Protein AF-A0A968ZFQ9-F1 (afdb_monomer)

Solvent-accessible surface area (backbone atoms only — not comparable to full-atom values): 7944 Å² total; per-residue (Å²): 135,85,87,82,88,83,88,84,81,90,81,87,83,86,87,78,90,81,85,88,76,93,70,72,83,69,78,81,62,89,75,65,38,86,71,87,58,95,70,44,29,24,40,36,49,46,66,28,50,58,90,47,80,51,44,80,30,49,41,32,41,84,86,47,74,42,73,27,36,36,33,71,77,43,64,78,56,64,68,36,34,27,15,36,37,28,49,50,86,56,47,55,46,46,29,43,36,30,29,63,84,77,46,35,29,53,24,40,40,38,38,80,44,83,50,53,27,41,36,43,30,43,32,75,85,75,43,48,43,27,33,35,36,30,57,127

Secondary structure (DSSP, 8-state):
----------------------------PPPPP----TT-SEEEEEE--TT-S-EEEEEEETTEEEEEEEEEEEES--S-EEEEEESSSSSEEEEEEEETTS-EEEEEEE-SSTTEEEEEEE-TTS-EEEEEEE--

pLDDT: mean 78.21, std 19.45, range [36.06, 97.06]

Mean predicted aligned error: 12.49 Å

Sequence (136 aa):
MARNSGAAWLIAIAAAVLLSGCGSPEKAGPAYPKVSSEGAACSGNFRAFGEAASQAVSLTCTGIERQYVAYPDSIAHRYSLCSYTFDTAGSTGGGTMTCSNGKSGPLTYDMTDPANIKVAATLDDGRAMNFTLRQE

Radius of gyration: 23.73 Å; Cα contacts (8 Å, |Δi|>4): 290; chains: 1; bounding box: 62×34×76 Å

Structure (mmCIF, N/CA/C/O backbone):
data_AF-A0A968ZFQ9-F1
#
_entry.id   AF-A0A968ZFQ9-F1
#
loop_
_atom_site.group_PDB
_atom_site.id
_atom_site.type_symbol
_atom_site.label_atom_id
_atom_site.label_alt_id
_atom_site.label_comp_id
_atom_site.label_asym_id
_atom_site.label_entity_id
_atom_site.label_seq_id
_atom_site.pdbx_PDB_ins_code
_atom_site.Cartn_x
_atom_site.Cartn_y
_atom_site.Cartn_z
_atom_site.occupancy
_atom_site.B_iso_or_equiv
_atom_site.auth_seq_id
_atom_site.auth_comp_id
_atom_site.auth_asym_id
_atom_site.auth_atom_id
_atom_site.pdbx_PDB_model_num
ATOM 1 N N . MET A 1 1 ? -46.493 -7.193 -62.251 1.00 37.78 1 MET A N 1
ATOM 2 C CA . MET A 1 1 ? -46.005 -8.020 -61.127 1.00 37.78 1 MET A CA 1
ATOM 3 C C . MET A 1 1 ? -45.812 -7.124 -59.910 1.00 37.78 1 MET A C 1
ATOM 5 O O . MET A 1 1 ? -45.306 -6.029 -60.083 1.00 37.78 1 MET A O 1
ATOM 9 N N . ALA A 1 2 ? -46.245 -7.618 -58.745 1.00 39.78 2 ALA A N 1
ATOM 10 C CA . ALA A 1 2 ? -45.995 -7.156 -57.370 1.00 39.78 2 ALA A CA 1
ATOM 11 C C . ALA A 1 2 ? -46.513 -5.771 -56.902 1.00 39.78 2 ALA A C 1
ATOM 13 O O . ALA A 1 2 ? -46.036 -4.712 -57.290 1.00 39.78 2 ALA A O 1
ATOM 14 N N . ARG A 1 3 ? -47.481 -5.855 -55.976 1.00 43.19 3 ARG A N 1
ATOM 15 C CA . ARG A 1 3 ? -47.922 -4.854 -54.990 1.00 43.19 3 ARG A CA 1
ATOM 16 C C . ARG A 1 3 ? -46.787 -4.538 -53.999 1.00 43.19 3 ARG A C 1
ATOM 18 O O . ARG A 1 3 ? -45.972 -5.420 -53.754 1.00 43.19 3 ARG A O 1
ATOM 25 N N . ASN A 1 4 ? -46.829 -3.378 -53.335 1.00 45.06 4 ASN A N 1
ATOM 26 C CA . ASN A 1 4 ? -46.943 -3.345 -51.868 1.00 45.06 4 ASN A CA 1
ATOM 27 C C . ASN A 1 4 ? -47.182 -1.936 -51.306 1.00 45.06 4 ASN A C 1
ATOM 29 O O . ASN A 1 4 ? -46.447 -0.991 -51.571 1.00 45.06 4 ASN A O 1
ATOM 33 N N . SER A 1 5 ? -48.237 -1.852 -50.497 1.00 49.19 5 SER A N 1
ATOM 34 C CA . SER A 1 5 ? -48.538 -0.794 -49.538 1.00 49.19 5 SER A CA 1
ATOM 35 C C . SER A 1 5 ? -47.553 -0.834 -48.365 1.00 49.19 5 SER A C 1
ATOM 37 O O . SER A 1 5 ? -47.136 -1.916 -47.957 1.00 49.19 5 SER A O 1
ATOM 39 N N . GLY A 1 6 ? -47.247 0.320 -47.771 1.00 44.97 6 GLY A N 1
ATOM 40 C CA . GLY A 1 6 ? -46.466 0.405 -46.536 1.00 44.97 6 GLY A CA 1
ATOM 41 C C . GLY A 1 6 ? -46.732 1.709 -45.792 1.00 44.97 6 GLY A C 1
ATOM 42 O O . GLY A 1 6 ? -46.140 2.736 -46.100 1.00 44.97 6 GLY A O 1
ATOM 43 N N . ALA A 1 7 ? -47.656 1.651 -44.837 1.00 48.94 7 ALA A N 1
ATOM 44 C CA . ALA A 1 7 ? -47.851 2.641 -43.783 1.00 48.94 7 ALA A CA 1
ATOM 45 C C . ALA A 1 7 ? -46.813 2.433 -42.664 1.00 48.94 7 ALA A C 1
ATOM 47 O O . ALA A 1 7 ? -46.468 1.285 -42.408 1.00 48.94 7 ALA A O 1
ATOM 48 N N . ALA A 1 8 ? -46.380 3.505 -41.988 1.00 47.34 8 ALA A N 1
ATOM 49 C CA . ALA A 1 8 ? -45.901 3.542 -40.588 1.00 47.34 8 ALA A CA 1
ATOM 50 C C . ALA A 1 8 ? -45.209 4.899 -40.338 1.00 47.34 8 ALA A C 1
ATOM 52 O O . ALA A 1 8 ? -44.166 5.173 -40.913 1.00 47.34 8 ALA A O 1
ATOM 53 N N . TRP A 1 9 ? -45.885 5.866 -39.718 1.00 39.06 9 TRP A N 1
ATOM 54 C CA . TRP A 1 9 ? -45.924 6.126 -38.268 1.00 39.06 9 TRP A CA 1
ATOM 55 C C . TRP A 1 9 ? -44.874 7.153 -37.813 1.00 39.06 9 TRP A C 1
ATOM 57 O O . TRP A 1 9 ? -43.671 6.918 -37.814 1.00 39.06 9 TRP A O 1
ATOM 67 N N . LEU A 1 10 ? -45.407 8.307 -37.406 1.00 45.44 10 LEU A N 1
ATOM 68 C CA . LEU A 1 10 ? -44.757 9.363 -36.642 1.00 45.44 10 LEU A CA 1
ATOM 69 C C . LEU A 1 10 ? -44.400 8.825 -35.253 1.00 45.44 10 LEU A C 1
ATOM 71 O O . LEU A 1 10 ? -45.274 8.316 -34.554 1.00 45.44 10 LEU A O 1
ATOM 75 N N . ILE A 1 11 ? -43.152 9.001 -34.827 1.00 58.91 11 ILE A N 1
ATOM 76 C CA . ILE A 1 11 ? -42.773 8.873 -33.421 1.00 58.91 11 ILE A CA 1
ATOM 77 C C . ILE A 1 11 ? -42.156 10.203 -32.996 1.00 58.91 11 ILE A C 1
ATOM 79 O O . ILE A 1 11 ? -41.012 10.519 -33.313 1.00 58.91 11 ILE A O 1
ATOM 83 N N . ALA A 1 12 ? -42.966 10.991 -32.295 1.00 45.38 12 ALA A N 1
ATOM 84 C CA . ALA A 1 12 ? -42.501 12.039 -31.408 1.00 45.38 12 ALA A CA 1
ATOM 85 C C . ALA A 1 12 ? -42.129 11.383 -30.071 1.00 45.38 12 ALA A C 1
ATOM 87 O O . ALA A 1 12 ? -42.948 10.670 -29.493 1.00 45.38 12 ALA A O 1
ATOM 88 N N . ILE A 1 13 ? -40.920 11.639 -29.570 1.00 51.75 13 ILE A N 1
ATOM 89 C CA . ILE A 1 13 ? -40.570 11.394 -28.168 1.00 51.75 13 ILE A CA 1
ATOM 90 C C . ILE A 1 13 ? -40.160 12.737 -27.578 1.00 51.75 13 ILE A C 1
ATOM 92 O O . ILE A 1 13 ? -39.133 13.310 -27.932 1.00 51.75 13 ILE A O 1
ATOM 96 N N . ALA A 1 14 ? -41.016 13.234 -26.694 1.00 47.12 14 ALA A N 1
ATOM 97 C CA . ALA A 1 14 ? -40.677 14.223 -25.691 1.00 47.12 14 ALA A CA 1
ATOM 98 C C . ALA A 1 14 ? -40.294 13.497 -24.393 1.00 47.12 14 ALA A C 1
ATOM 100 O O . ALA A 1 14 ? -40.878 12.454 -24.103 1.00 47.12 14 ALA A O 1
ATOM 101 N N . ALA A 1 15 ? -39.374 14.109 -23.637 1.00 46.41 15 ALA A N 1
ATOM 102 C CA . ALA A 1 15 ? -39.052 13.959 -22.203 1.00 46.41 15 ALA A CA 1
ATOM 103 C C . ALA A 1 15 ? -37.540 13.762 -22.004 1.00 46.41 15 ALA A C 1
ATOM 105 O O . ALA A 1 15 ? -36.904 13.065 -22.779 1.00 46.41 15 ALA A O 1
ATOM 106 N N . ALA A 1 16 ? -36.882 14.271 -20.970 1.00 43.78 16 ALA A N 1
ATOM 107 C CA . ALA A 1 16 ? -37.152 15.292 -19.965 1.00 43.78 16 ALA A CA 1
ATOM 108 C C . ALA A 1 16 ? -35.811 15.493 -19.220 1.00 43.78 16 ALA A C 1
ATOM 110 O O . ALA A 1 16 ? -35.030 14.554 -19.124 1.00 43.78 16 ALA A O 1
ATOM 111 N N . VAL A 1 17 ? -35.582 16.717 -18.733 1.00 48.34 17 VAL A N 1
ATOM 112 C CA . VAL A 1 17 ? -34.928 17.116 -17.465 1.00 48.34 17 VAL A CA 1
ATOM 113 C C . VAL A 1 17 ? -33.790 16.248 -16.893 1.00 48.34 17 VAL A C 1
ATOM 115 O O . VAL A 1 17 ? -34.003 15.087 -16.585 1.00 48.34 17 VAL A O 1
ATOM 118 N N . LEU A 1 18 ? -32.651 16.893 -16.591 1.00 46.53 18 LEU A N 1
ATOM 119 C CA . LEU A 1 18 ? -31.915 16.898 -15.299 1.00 46.53 18 LEU A CA 1
ATOM 120 C C . LEU A 1 18 ? -30.719 17.866 -15.475 1.00 46.53 18 LEU A C 1
ATOM 122 O O . LEU A 1 18 ? -29.801 17.598 -16.237 1.00 46.53 18 LEU A O 1
ATOM 126 N N . LEU A 1 19 ? -30.831 19.142 -15.093 1.00 46.59 19 LEU A N 1
ATOM 127 C CA . LEU A 1 19 ? -30.382 19.704 -13.809 1.00 46.59 19 LEU A CA 1
ATOM 128 C C . LEU A 1 19 ? -29.067 19.127 -13.252 1.00 46.59 19 LEU A C 1
ATOM 130 O O . LEU A 1 19 ? -28.974 17.949 -12.930 1.00 46.59 19 LEU A O 1
ATOM 134 N N . SER A 1 20 ? -28.156 20.066 -12.972 1.00 44.00 20 SER A N 1
ATOM 135 C CA . SER A 1 20 ? -27.040 20.029 -12.014 1.00 44.00 20 SER A CA 1
ATOM 136 C C . SER A 1 20 ? -25.763 19.276 -12.394 1.00 44.00 20 SER A C 1
ATOM 138 O O . SER A 1 20 ? -25.758 18.082 -12.658 1.00 44.00 20 SER A O 1
ATOM 140 N N . GLY A 1 21 ? -24.648 20.005 -12.320 1.00 38.00 21 GLY A N 1
ATOM 141 C CA . GLY A 1 21 ? -23.321 19.413 -12.238 1.00 38.00 21 GLY A CA 1
ATOM 142 C C . GLY A 1 21 ? -22.221 20.332 -12.742 1.00 38.00 21 GLY A C 1
ATOM 143 O O . GLY A 1 21 ? -21.699 20.117 -13.829 1.00 38.00 21 GLY A O 1
ATOM 144 N N . CYS A 1 22 ? -21.845 21.337 -11.945 1.00 51.25 22 CYS A N 1
ATOM 145 C CA . CYS A 1 22 ? -20.514 21.938 -12.015 1.00 51.25 22 CYS A CA 1
ATOM 146 C C . CYS A 1 22 ? -19.466 20.832 -11.818 1.00 51.25 22 CYS A C 1
ATOM 148 O O . CYS A 1 22 ? -19.083 20.535 -10.693 1.00 51.25 22 CYS A O 1
ATOM 150 N N . GLY A 1 23 ? -19.027 20.197 -12.897 1.00 38.41 23 GLY A N 1
ATOM 151 C CA . GLY A 1 23 ? -17.800 19.420 -12.915 1.00 38.41 23 GLY A CA 1
ATOM 152 C C . GLY A 1 23 ? -16.717 20.324 -13.462 1.00 38.41 23 GLY A C 1
ATOM 153 O O . GLY A 1 23 ? -16.575 20.442 -14.678 1.00 38.41 23 GLY A O 1
ATOM 154 N N . SER A 1 24 ? -15.993 21.011 -12.581 1.00 44.31 24 SER A N 1
ATOM 155 C CA . SER A 1 24 ? -14.706 21.598 -12.945 1.00 44.31 24 SER A CA 1
ATOM 156 C C . SER A 1 24 ? -13.911 20.548 -13.728 1.00 44.31 24 SER A C 1
ATOM 158 O O . SER A 1 24 ? -13.905 19.387 -13.311 1.00 44.31 24 SER A O 1
ATOM 160 N N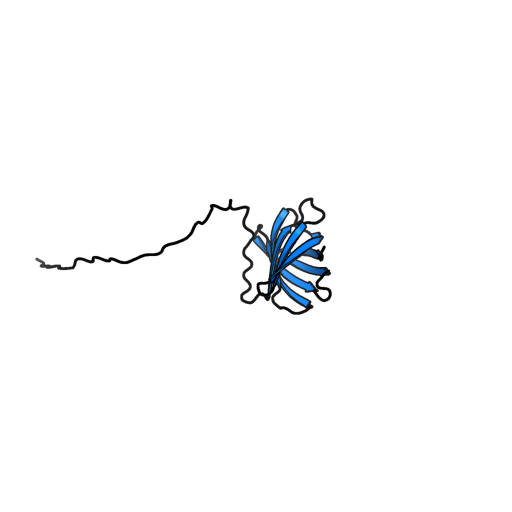 . PRO A 1 25 ? -13.225 20.892 -14.829 1.00 42.62 25 PRO A N 1
ATOM 161 C CA . PRO A 1 25 ? -12.183 20.024 -15.336 1.00 42.62 25 PRO A CA 1
ATOM 162 C C . PRO A 1 25 ? -11.067 20.049 -14.288 1.00 42.62 25 PRO A C 1
ATOM 164 O O . PRO A 1 25 ? -10.130 20.843 -14.371 1.00 42.62 25 PRO A O 1
ATOM 167 N N . GLU A 1 26 ? -11.190 19.224 -13.246 1.00 43.41 26 GLU A N 1
ATOM 168 C CA . GLU A 1 26 ? -10.039 18.806 -12.467 1.00 43.41 26 GLU A CA 1
ATOM 169 C C . GLU A 1 26 ? -9.068 18.241 -13.491 1.00 43.41 26 GLU A C 1
ATOM 171 O O . GLU A 1 26 ? -9.360 17.264 -14.183 1.00 43.41 26 GLU A O 1
ATOM 176 N N . LYS A 1 27 ? -7.952 18.951 -13.679 1.00 36.06 27 LYS A N 1
ATOM 177 C CA . LYS A 1 27 ? -6.831 18.490 -14.489 1.00 36.06 27 LYS A CA 1
ATOM 178 C C . LYS A 1 27 ? -6.586 17.038 -14.110 1.00 36.06 27 LYS A C 1
ATOM 180 O O . LYS A 1 27 ? -6.126 16.776 -13.002 1.00 36.06 27 LYS A O 1
ATOM 185 N N . ALA A 1 28 ? -6.903 16.125 -15.023 1.00 40.62 28 ALA A N 1
ATOM 186 C CA . ALA A 1 28 ? -6.622 14.716 -14.857 1.00 40.62 28 ALA A CA 1
ATOM 187 C C . ALA A 1 28 ? -5.101 14.571 -14.735 1.00 40.62 28 ALA A C 1
ATOM 189 O O . ALA A 1 28 ? -4.370 14.556 -15.726 1.00 40.62 28 ALA A O 1
ATOM 190 N N . GLY A 1 29 ? -4.611 14.537 -13.495 1.00 50.41 29 GLY A N 1
ATOM 191 C CA . GLY A 1 29 ? -3.307 13.977 -13.195 1.00 50.41 29 GLY A CA 1
ATOM 192 C C . GLY A 1 29 ? -3.262 12.532 -13.701 1.00 50.41 29 GLY A C 1
ATOM 193 O O . GLY A 1 29 ? -4.305 11.950 -14.012 1.00 50.41 29 GLY A O 1
ATOM 194 N N . PRO A 1 30 ? -2.070 11.932 -13.822 1.00 58.50 30 PRO A N 1
ATOM 195 C CA . PRO A 1 30 ? -1.981 10.556 -14.284 1.00 58.50 30 PRO A CA 1
ATOM 196 C C . PRO A 1 30 ? -2.815 9.666 -13.353 1.00 58.50 30 PRO A C 1
ATOM 198 O O . PRO A 1 30 ? -2.606 9.659 -12.140 1.00 58.50 30 PRO A O 1
ATOM 201 N N . ALA A 1 31 ? -3.809 8.988 -13.928 1.00 74.25 31 ALA A N 1
ATOM 202 C CA . ALA A 1 31 ? -4.764 8.193 -13.177 1.00 74.25 31 ALA A CA 1
ATOM 203 C C . ALA A 1 31 ? -4.067 6.970 -12.570 1.00 74.25 31 ALA A C 1
ATOM 205 O O . ALA A 1 31 ? -3.321 6.261 -13.251 1.00 74.25 31 ALA A O 1
ATOM 206 N N . TYR A 1 32 ? -4.319 6.720 -11.286 1.00 77.12 32 TYR A N 1
ATOM 207 C CA . TYR A 1 32 ? -3.902 5.483 -10.639 1.00 77.12 32 TYR A CA 1
ATOM 208 C C . TYR A 1 32 ? -4.618 4.281 -11.275 1.00 77.12 32 TYR A C 1
ATOM 210 O O . TYR A 1 32 ? -5.776 4.410 -11.689 1.00 77.12 32 TYR A O 1
ATOM 218 N N . PRO A 1 33 ? -3.957 3.113 -11.378 1.00 78.81 33 PRO A N 1
ATOM 219 C CA . PRO A 1 33 ? -4.605 1.920 -11.902 1.00 78.81 33 PRO A CA 1
ATOM 220 C C . PRO A 1 33 ? -5.787 1.536 -11.009 1.00 78.81 33 PRO A C 1
ATOM 222 O O . PRO A 1 33 ? -5.692 1.536 -9.783 1.00 78.81 33 PRO A O 1
ATOM 225 N N . LYS A 1 34 ? -6.917 1.180 -11.619 1.00 73.44 34 LYS A N 1
ATOM 226 C CA . LYS A 1 34 ? -8.072 0.702 -10.863 1.00 73.44 34 LYS A CA 1
ATOM 227 C C . LYS A 1 34 ? -7.751 -0.677 -10.283 1.00 73.44 34 LYS A C 1
ATOM 229 O O . LYS A 1 34 ? -7.606 -1.634 -11.036 1.00 73.44 34 LYS A O 1
ATOM 234 N N . VAL A 1 35 ? -7.691 -0.786 -8.958 1.00 71.06 35 VAL A N 1
ATOM 235 C CA . VAL A 1 35 ? -7.738 -2.083 -8.272 1.00 71.06 35 VAL A CA 1
ATOM 236 C C . VAL A 1 35 ? -9.200 -2.401 -8.004 1.00 71.06 35 VAL A C 1
ATOM 238 O O . VAL A 1 35 ? -9.884 -1.661 -7.301 1.00 71.06 35 VAL A O 1
ATOM 241 N N . SER A 1 36 ? -9.696 -3.469 -8.620 1.00 56.09 36 SER A N 1
ATOM 242 C CA . SER A 1 36 ? -11.042 -3.980 -8.378 1.00 56.09 36 SER A CA 1
ATOM 243 C C . SER A 1 36 ? -10.937 -5.169 -7.434 1.00 56.09 36 SER A C 1
ATOM 245 O O . SER A 1 36 ? -10.551 -6.249 -7.863 1.00 56.09 36 SER A O 1
ATOM 247 N N . SER A 1 37 ? -11.283 -4.970 -6.166 1.00 59.31 37 SER A N 1
ATOM 248 C CA . SER A 1 37 ? -11.620 -6.062 -5.252 1.00 59.31 37 SER A CA 1
ATOM 249 C C . SER A 1 37 ? -13.041 -5.781 -4.766 1.00 59.31 37 SER A C 1
ATOM 251 O O . SER A 1 37 ? -13.290 -4.809 -4.048 1.00 59.31 37 SER A O 1
ATOM 253 N N . GLU A 1 38 ? -14.006 -6.545 -5.288 1.00 57.22 38 GLU A N 1
ATOM 254 C CA . GLU A 1 38 ? -15.392 -6.517 -4.816 1.00 57.22 38 GLU A CA 1
ATOM 255 C C . GLU A 1 38 ? -15.372 -6.919 -3.335 1.00 57.22 38 GLU A C 1
ATOM 257 O O . GLU A 1 38 ? -15.121 -8.074 -3.008 1.00 57.22 38 GLU A O 1
ATOM 262 N N . GLY A 1 39 ? -15.571 -5.952 -2.435 1.00 63.91 39 GLY A N 1
ATOM 263 C CA . GLY A 1 39 ? -15.545 -6.194 -0.989 1.00 63.91 39 GLY A CA 1
ATOM 264 C C . GLY A 1 39 ? -14.253 -5.817 -0.258 1.00 63.91 39 GLY A C 1
ATOM 265 O O . GLY A 1 39 ? -14.153 -6.129 0.925 1.00 63.91 39 GLY A O 1
ATOM 266 N N . ALA A 1 40 ? -13.301 -5.115 -0.889 1.00 80.69 40 ALA A N 1
ATOM 267 C CA . ALA A 1 40 ? -12.140 -4.586 -0.168 1.00 80.69 40 ALA A CA 1
ATOM 268 C C . ALA A 1 40 ? -12.555 -3.706 1.023 1.00 80.69 40 ALA A C 1
ATOM 270 O O . ALA A 1 40 ? -13.291 -2.728 0.874 1.00 80.69 40 ALA A O 1
ATOM 271 N N . ALA A 1 41 ? -12.036 -4.031 2.207 1.00 88.50 41 ALA A N 1
ATOM 272 C CA . ALA A 1 41 ? -12.264 -3.266 3.426 1.00 88.50 41 ALA A CA 1
ATOM 273 C C . ALA A 1 41 ? -11.497 -1.939 3.425 1.00 88.50 41 ALA A C 1
ATOM 275 O O . ALA A 1 41 ? -11.995 -0.945 3.961 1.00 88.50 41 ALA A O 1
ATOM 276 N N . CYS A 1 42 ? -10.308 -1.924 2.812 1.00 92.06 42 CYS A N 1
ATOM 277 C CA . CYS A 1 42 ? -9.508 -0.721 2.631 1.00 92.06 42 CYS A CA 1
ATOM 278 C C . CYS A 1 42 ? -8.921 -0.608 1.224 1.00 92.06 42 CYS A C 1
ATOM 280 O O . CYS A 1 42 ? -8.633 -1.612 0.574 1.00 92.06 42 CYS A O 1
ATOM 282 N N . SER A 1 43 ? -8.656 0.622 0.791 1.00 92.44 43 SER A N 1
ATOM 283 C CA . SER A 1 43 ? -7.950 0.924 -0.453 1.00 92.44 43 SER A CA 1
ATOM 284 C C . SER A 1 43 ? -7.041 2.137 -0.306 1.00 92.44 43 SER A C 1
ATOM 286 O O . SER A 1 43 ? -7.408 3.107 0.361 1.00 92.44 43 SER A O 1
ATOM 288 N N . GLY A 1 44 ? -5.895 2.111 -0.978 1.00 92.75 44 GLY A N 1
ATOM 289 C CA . GLY A 1 44 ? -4.970 3.235 -1.045 1.00 92.75 44 GLY A CA 1
ATOM 290 C C . GLY A 1 44 ? -4.238 3.300 -2.381 1.00 92.75 44 GLY A C 1
ATOM 291 O O . GLY A 1 44 ? -4.346 2.412 -3.233 1.00 92.75 44 GLY A O 1
ATOM 292 N N . ASN A 1 45 ? -3.498 4.385 -2.584 1.00 91.81 45 ASN A N 1
ATOM 293 C CA . ASN A 1 45 ? -2.689 4.597 -3.778 1.00 91.81 45 ASN A CA 1
ATOM 294 C C . ASN A 1 45 ? -1.411 5.373 -3.450 1.00 91.81 45 ASN A C 1
ATOM 296 O O . ASN A 1 45 ? -1.347 6.083 -2.448 1.00 91.81 45 ASN A O 1
ATOM 300 N N . PHE A 1 46 ? -0.377 5.182 -4.268 1.00 89.12 46 PHE A N 1
ATOM 301 C CA . PHE A 1 46 ? 0.904 5.857 -4.107 1.00 89.12 46 PHE A CA 1
ATOM 302 C C . PHE A 1 46 ? 1.722 5.872 -5.403 1.00 89.12 46 PHE A C 1
ATOM 304 O O . PHE A 1 46 ? 1.548 5.025 -6.284 1.00 89.12 46 PHE A O 1
ATOM 311 N N . ARG A 1 47 ? 2.660 6.814 -5.541 1.00 85.88 47 ARG A N 1
ATOM 312 C CA . ARG A 1 47 ? 3.666 6.756 -6.615 1.00 85.88 47 ARG A CA 1
ATOM 313 C C . ARG A 1 47 ? 4.773 5.845 -6.138 1.00 85.88 47 ARG A C 1
ATOM 315 O O . ARG A 1 47 ? 5.277 6.087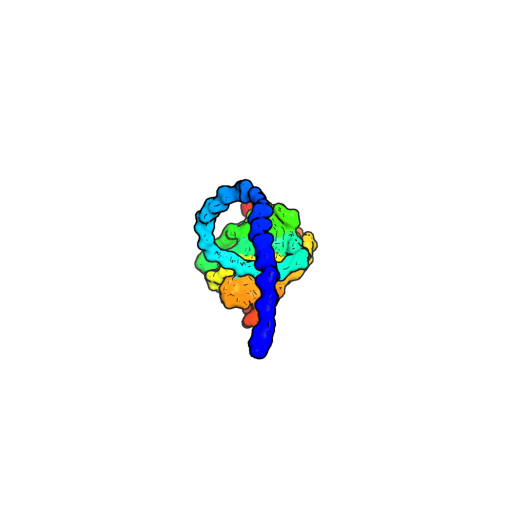 -5.066 1.00 85.88 47 ARG A O 1
ATOM 322 N N . ALA A 1 48 ? 5.168 4.791 -6.832 1.00 74.50 48 ALA A N 1
ATOM 323 C CA . ALA A 1 48 ? 6.157 3.841 -6.325 1.00 74.50 48 ALA A CA 1
ATOM 324 C C . ALA A 1 48 ? 7.531 4.505 -6.129 1.00 74.50 48 ALA A C 1
ATOM 326 O O . ALA A 1 48 ? 8.361 4.470 -7.024 1.00 74.50 48 ALA A O 1
ATOM 327 N N . PHE A 1 49 ? 7.678 5.163 -4.977 1.00 79.12 49 PHE A N 1
ATOM 328 C CA . PHE A 1 49 ? 8.747 5.820 -4.225 1.00 79.12 49 PHE A CA 1
ATOM 329 C C . PHE A 1 49 ? 9.809 6.634 -4.981 1.00 79.12 49 PHE A C 1
ATOM 331 O O . PHE A 1 49 ? 10.371 7.553 -4.410 1.00 79.12 49 PHE A O 1
ATOM 338 N N . GLY A 1 50 ? 10.010 6.428 -6.280 1.00 76.44 50 GLY A N 1
ATOM 339 C CA . GLY A 1 50 ? 10.846 7.248 -7.151 1.00 76.44 50 GLY A CA 1
ATOM 340 C C . GLY A 1 50 ? 12.219 7.518 -6.542 1.00 76.44 50 GLY A C 1
ATOM 341 O O . GLY A 1 50 ? 12.933 6.581 -6.190 1.00 76.44 50 GLY A O 1
ATOM 342 N N . GLU A 1 51 ? 12.557 8.802 -6.417 1.00 77.31 51 GLU A N 1
ATOM 343 C CA . GLU A 1 51 ? 13.737 9.288 -5.682 1.00 77.31 51 GLU A CA 1
ATOM 344 C C . GLU A 1 51 ? 13.425 9.684 -4.232 1.00 77.31 51 GLU A C 1
ATOM 346 O O . GLU A 1 51 ? 14.336 9.977 -3.461 1.00 77.31 51 GLU A O 1
ATOM 351 N N . ALA A 1 52 ? 12.148 9.714 -3.852 1.00 81.38 52 ALA A N 1
ATOM 352 C CA . ALA A 1 52 ? 11.732 10.133 -2.528 1.00 81.38 52 ALA A CA 1
ATOM 353 C C . ALA A 1 52 ? 11.933 8.996 -1.514 1.00 81.38 52 ALA A C 1
ATOM 355 O O . ALA A 1 52 ? 11.573 7.842 -1.749 1.00 81.38 52 ALA A O 1
ATOM 356 N N . ALA A 1 53 ? 12.481 9.336 -0.348 1.00 85.31 53 ALA A N 1
ATOM 357 C CA . ALA A 1 53 ? 12.638 8.385 0.753 1.00 85.31 53 ALA A CA 1
ATOM 358 C C . ALA A 1 53 ? 11.295 7.995 1.395 1.00 85.31 53 ALA A C 1
ATOM 360 O O . ALA A 1 53 ? 11.218 6.996 2.103 1.00 85.31 53 ALA A O 1
ATOM 361 N N . SER A 1 54 ? 10.246 8.782 1.155 1.00 91.25 54 SER A N 1
ATOM 362 C CA . SER A 1 54 ? 8.889 8.546 1.630 1.00 91.25 54 SER A CA 1
ATOM 363 C C . SER A 1 54 ? 7.879 9.354 0.814 1.00 91.25 54 SER A C 1
ATOM 365 O O . SER A 1 54 ? 8.251 10.164 -0.038 1.00 91.25 54 SER A O 1
ATOM 367 N N . GLN A 1 55 ? 6.590 9.128 1.050 1.00 91.69 55 GLN A N 1
ATOM 368 C CA . GLN A 1 55 ? 5.520 9.879 0.396 1.00 91.69 55 GLN A CA 1
ATOM 369 C C . GLN A 1 55 ? 4.249 9.891 1.237 1.00 91.69 55 GLN A C 1
ATOM 371 O O . GLN A 1 55 ? 3.912 8.891 1.868 1.00 91.69 55 GLN A O 1
ATOM 376 N N . ALA A 1 56 ? 3.518 11.001 1.197 1.00 91.88 56 ALA A N 1
ATOM 377 C CA . ALA A 1 56 ? 2.173 11.057 1.748 1.00 91.88 56 ALA A CA 1
ATOM 378 C C . ALA A 1 56 ? 1.236 10.170 0.918 1.00 91.88 56 ALA A C 1
ATOM 380 O O . ALA A 1 56 ? 1.240 10.224 -0.315 1.00 91.88 56 ALA A O 1
ATOM 381 N N . VAL A 1 57 ? 0.446 9.353 1.601 1.00 92.31 57 VAL A N 1
ATOM 382 C CA . VAL A 1 57 ? -0.561 8.478 1.005 1.00 92.31 57 VAL A CA 1
ATOM 383 C C . VAL A 1 57 ? -1.815 8.520 1.852 1.00 92.31 57 VAL A C 1
ATOM 385 O O . VAL A 1 57 ? -1.746 8.665 3.073 1.00 92.31 57 VAL A O 1
ATOM 388 N N . SER A 1 58 ? -2.960 8.319 1.214 1.00 90.19 58 SER A N 1
ATOM 389 C CA . SER A 1 58 ? -4.194 8.081 1.939 1.00 90.19 58 SER A CA 1
ATOM 390 C C . SER A 1 58 ? -4.609 6.620 1.861 1.00 90.19 58 SER A C 1
ATOM 392 O O . SER A 1 58 ? -4.432 5.934 0.847 1.00 90.19 58 SER A O 1
ATOM 394 N N . LEU A 1 59 ? -5.135 6.137 2.980 1.00 92.25 59 LEU A N 1
ATOM 395 C CA . LEU A 1 59 ? -5.743 4.827 3.121 1.00 92.25 59 LEU A CA 1
ATOM 396 C C . LEU A 1 59 ? -7.194 5.046 3.533 1.00 92.25 59 LEU A C 1
ATOM 398 O O . LEU A 1 59 ? -7.474 5.573 4.608 1.00 92.25 59 LEU A O 1
ATOM 402 N N . THR A 1 60 ? -8.119 4.648 2.669 1.00 91.31 60 THR A N 1
ATOM 403 C CA . THR A 1 60 ? -9.551 4.702 2.960 1.00 91.31 60 THR A CA 1
ATOM 404 C C . THR A 1 60 ? -10.018 3.326 3.381 1.00 91.31 60 THR A C 1
ATOM 406 O O . THR A 1 60 ? -9.958 2.401 2.578 1.00 91.31 60 THR A O 1
ATOM 409 N N . CYS A 1 61 ? -10.497 3.193 4.615 1.00 88.44 61 CYS A N 1
ATOM 410 C CA . CYS A 1 61 ? -11.069 1.962 5.153 1.00 88.44 61 CYS A CA 1
ATOM 411 C C . CYS A 1 61 ? -12.538 2.190 5.495 1.00 88.44 61 CYS A C 1
ATOM 413 O O . CYS A 1 61 ? -12.854 3.109 6.250 1.00 88.44 61 CYS A O 1
ATOM 415 N N . THR A 1 62 ? -13.454 1.368 4.975 1.00 84.94 62 THR A N 1
ATOM 416 C CA . THR A 1 62 ? -14.904 1.480 5.263 1.00 84.94 62 THR A CA 1
ATOM 417 C C . THR A 1 62 ? -15.471 2.903 5.081 1.00 84.94 62 THR A C 1
ATOM 419 O O . THR A 1 62 ? -16.328 3.346 5.838 1.00 84.94 62 THR A O 1
ATOM 422 N N . GLY A 1 63 ? -14.954 3.655 4.101 1.00 82.81 63 GLY A N 1
ATOM 423 C CA . GLY A 1 63 ? -15.350 5.044 3.827 1.00 82.81 63 GLY A CA 1
ATOM 424 C C . GLY A 1 63 ? -14.688 6.115 4.706 1.00 82.81 63 GLY A C 1
ATOM 425 O O . GLY A 1 63 ? -14.942 7.298 4.500 1.00 82.81 63 GLY A O 1
ATOM 426 N N . ILE A 1 64 ? -13.826 5.736 5.652 1.00 87.62 64 ILE A N 1
ATOM 427 C CA . ILE A 1 64 ? -13.034 6.667 6.460 1.00 87.62 64 ILE A CA 1
ATOM 428 C C . ILE A 1 64 ? -11.640 6.775 5.851 1.00 87.62 64 ILE A C 1
ATOM 430 O O . ILE A 1 64 ? -10.886 5.802 5.836 1.00 87.62 64 ILE A O 1
ATOM 434 N N . GLU A 1 65 ? -11.292 7.965 5.372 1.00 90.75 65 GLU A N 1
ATOM 435 C CA . GLU A 1 65 ? -9.954 8.272 4.876 1.00 90.75 65 GLU A CA 1
ATOM 436 C C . GLU A 1 65 ? -9.011 8.631 6.030 1.00 90.75 65 GLU A C 1
ATOM 438 O O . GLU A 1 65 ? -9.342 9.425 6.914 1.00 90.75 65 GLU A O 1
ATOM 443 N N . ARG A 1 66 ? -7.813 8.047 6.014 1.00 92.00 66 ARG A N 1
ATOM 444 C CA . ARG A 1 66 ? -6.713 8.363 6.926 1.00 92.00 66 ARG A CA 1
ATOM 445 C C . ARG A 1 66 ? -5.455 8.675 6.132 1.00 92.00 66 ARG A C 1
ATOM 447 O O . ARG A 1 66 ? -5.184 8.031 5.121 1.00 92.00 66 ARG A O 1
ATOM 454 N N . GLN A 1 67 ? -4.689 9.646 6.614 1.00 94.38 67 GLN A N 1
ATOM 455 C CA . GLN A 1 67 ? -3.412 10.033 6.023 1.00 94.38 67 GLN A CA 1
ATOM 456 C C . GLN A 1 67 ? -2.271 9.266 6.689 1.00 94.38 67 GLN A C 1
ATOM 458 O O . GLN A 1 67 ? -2.258 9.089 7.907 1.00 94.38 67 GLN A O 1
ATOM 463 N N . TYR A 1 68 ? -1.323 8.828 5.872 1.00 95.62 68 TYR A N 1
ATOM 464 C CA . TYR A 1 68 ? -0.112 8.133 6.279 1.00 95.62 68 TYR A CA 1
ATOM 465 C C . TYR A 1 68 ? 1.076 8.653 5.469 1.00 95.62 68 TYR A C 1
ATOM 467 O O . TYR A 1 68 ? 0.926 9.211 4.382 1.00 95.62 68 TYR A O 1
ATOM 475 N N . VAL A 1 69 ? 2.276 8.390 5.965 1.00 95.38 69 VAL A N 1
ATOM 476 C CA . VAL A 1 69 ? 3.520 8.496 5.214 1.00 95.38 69 VAL A CA 1
ATOM 477 C C . VAL A 1 69 ? 4.009 7.086 4.915 1.00 95.38 69 VAL A C 1
ATOM 479 O O . VAL A 1 69 ? 4.276 6.295 5.818 1.00 95.38 69 VAL A O 1
ATOM 482 N N . ALA A 1 70 ? 4.101 6.744 3.636 1.00 94.19 70 ALA A N 1
ATOM 483 C CA . ALA A 1 70 ? 4.646 5.473 3.199 1.00 94.19 70 ALA A CA 1
ATOM 484 C C . ALA A 1 70 ? 6.176 5.553 3.143 1.00 94.19 70 ALA A C 1
ATOM 486 O O . ALA A 1 70 ? 6.727 6.469 2.529 1.00 94.19 70 ALA A O 1
ATOM 487 N N . TYR A 1 71 ? 6.847 4.548 3.700 1.00 93.38 71 TYR A N 1
ATOM 488 C CA . TYR A 1 71 ? 8.297 4.366 3.681 1.00 93.38 71 TYR A CA 1
ATOM 489 C C . TYR A 1 71 ? 8.652 3.058 2.969 1.00 93.38 71 TYR A C 1
ATOM 491 O O . TYR A 1 71 ? 8.109 2.018 3.338 1.00 93.38 71 TYR A O 1
ATOM 499 N N . PRO A 1 72 ? 9.536 3.068 1.961 1.00 91.31 72 PRO A N 1
ATOM 500 C CA . PRO A 1 72 ? 9.912 1.865 1.240 1.00 91.31 72 PRO A CA 1
ATOM 501 C C . PRO A 1 72 ? 10.900 1.035 2.065 1.00 91.31 72 PRO A C 1
ATOM 503 O O . PRO A 1 72 ? 11.968 1.522 2.427 1.00 91.31 72 PRO A O 1
ATOM 506 N N . ASP A 1 73 ? 10.580 -0.237 2.297 1.00 86.00 73 ASP A N 1
ATOM 507 C CA . ASP A 1 73 ? 11.490 -1.187 2.950 1.00 86.00 73 ASP A CA 1
ATOM 508 C C . ASP A 1 73 ? 12.305 -1.964 1.902 1.00 86.00 73 ASP A C 1
ATOM 510 O O . ASP A 1 73 ? 13.507 -2.176 2.045 1.00 86.00 73 ASP A O 1
ATOM 514 N N . SER A 1 74 ? 11.656 -2.368 0.804 1.00 79.31 74 SER A N 1
ATOM 515 C CA . SER A 1 74 ? 12.298 -2.985 -0.361 1.00 79.31 74 SER A CA 1
ATOM 516 C C . SER A 1 74 ? 11.403 -2.826 -1.578 1.00 79.31 74 SER A C 1
ATOM 518 O O . SER A 1 74 ? 10.291 -3.350 -1.600 1.00 79.31 74 SER A O 1
ATOM 520 N N . ILE A 1 75 ? 11.854 -2.087 -2.594 1.00 69.75 75 ILE A N 1
ATOM 521 C CA . ILE A 1 75 ? 11.022 -1.787 -3.760 1.00 69.75 75 ILE A CA 1
ATOM 522 C C . ILE A 1 75 ? 11.792 -2.017 -5.044 1.00 69.75 75 ILE A C 1
ATOM 524 O O . ILE A 1 75 ? 12.649 -1.229 -5.445 1.00 69.75 75 ILE A O 1
ATOM 528 N N . ALA A 1 76 ? 11.411 -3.089 -5.728 1.00 67.00 76 ALA A N 1
ATOM 529 C CA . ALA A 1 76 ? 11.951 -3.432 -7.033 1.00 67.00 76 ALA A CA 1
ATOM 530 C C . ALA A 1 76 ? 11.349 -2.594 -8.181 1.00 67.00 76 ALA A C 1
ATOM 532 O O . ALA A 1 76 ? 11.768 -2.735 -9.332 1.00 67.00 76 ALA A O 1
ATOM 533 N N . HIS A 1 77 ? 10.366 -1.731 -7.888 1.00 63.62 77 HIS A N 1
ATOM 534 C CA . HIS A 1 77 ? 9.731 -0.847 -8.859 1.00 63.62 77 HIS A CA 1
ATOM 535 C C . HIS A 1 77 ? 9.736 0.611 -8.413 1.00 63.62 77 HIS A C 1
ATOM 537 O O . HIS A 1 77 ? 8.920 1.033 -7.603 1.00 63.62 77 HIS A O 1
ATOM 543 N N . ARG A 1 78 ? 10.635 1.408 -8.990 1.00 69.81 78 ARG A N 1
ATOM 544 C CA . ARG A 1 78 ? 10.596 2.863 -8.843 1.00 69.81 78 ARG A CA 1
ATOM 545 C C . ARG A 1 78 ? 9.724 3.477 -9.950 1.00 69.81 78 ARG A C 1
ATOM 547 O O . ARG A 1 78 ? 9.617 2.923 -11.044 1.00 69.81 78 ARG A O 1
ATOM 554 N N . TYR A 1 79 ? 9.098 4.612 -9.657 1.00 74.75 79 TYR A N 1
ATOM 555 C CA . TYR A 1 79 ? 8.396 5.518 -10.579 1.00 74.75 79 TYR A CA 1
ATOM 556 C C . TYR A 1 79 ? 7.057 5.056 -11.194 1.00 74.75 79 TYR A C 1
ATOM 558 O O . TYR A 1 79 ? 6.509 5.778 -12.022 1.00 74.75 79 TYR A O 1
ATOM 566 N N . SER A 1 80 ? 6.482 3.914 -10.803 1.00 84.94 80 SER A N 1
ATOM 567 C CA . SER A 1 80 ? 5.154 3.475 -11.297 1.00 84.94 80 SER A CA 1
ATOM 568 C C . SER A 1 80 ? 4.033 3.888 -10.345 1.00 84.94 80 SER A C 1
ATOM 570 O O . SER A 1 80 ? 4.204 3.785 -9.142 1.00 84.94 80 SER A O 1
ATOM 572 N N . LEU A 1 81 ? 2.877 4.337 -10.830 1.00 89.25 81 LEU A N 1
ATOM 573 C CA . LEU A 1 81 ? 1.735 4.587 -9.941 1.00 89.25 81 LEU A CA 1
ATOM 574 C C . LEU A 1 81 ? 1.151 3.252 -9.503 1.00 89.25 81 LEU A C 1
ATOM 576 O O . LEU A 1 81 ? 0.859 2.436 -10.369 1.00 89.25 81 LEU A O 1
ATOM 580 N N . CYS A 1 82 ? 0.959 3.027 -8.210 1.00 90.62 82 CYS A N 1
ATOM 581 C CA . CYS A 1 82 ? 0.375 1.793 -7.705 1.00 90.62 82 CYS A CA 1
ATOM 582 C C . CYS A 1 82 ? -0.855 2.084 -6.850 1.00 90.62 82 CYS A C 1
ATOM 584 O O . CYS A 1 82 ? -0.917 3.068 -6.116 1.00 90.62 82 CYS A O 1
ATOM 586 N N . SER A 1 83 ? -1.825 1.193 -6.951 1.00 93.00 83 SER A N 1
ATOM 587 C CA . SER A 1 83 ? -2.997 1.117 -6.095 1.00 93.00 83 SER A CA 1
ATOM 588 C C . SER A 1 83 ? -2.993 -0.218 -5.382 1.00 93.00 83 SER A C 1
ATOM 590 O O . SER A 1 83 ? -2.447 -1.203 -5.885 1.00 93.00 83 SER A O 1
ATOM 592 N N . TYR A 1 84 ? -3.585 -0.249 -4.199 1.00 93.38 84 TYR A N 1
ATOM 593 C CA . TYR A 1 84 ? -3.629 -1.445 -3.380 1.00 93.38 84 TYR A CA 1
ATOM 594 C C . TYR A 1 84 ? -4.911 -1.512 -2.555 1.00 93.38 84 TYR A C 1
ATOM 596 O O . TYR A 1 84 ? -5.555 -0.495 -2.296 1.00 93.38 84 TYR A O 1
ATOM 604 N N . THR A 1 85 ? -5.279 -2.725 -2.160 1.00 94.75 85 THR A N 1
ATOM 605 C CA . THR A 1 85 ? -6.464 -3.026 -1.346 1.00 94.75 85 THR A CA 1
ATOM 606 C C . THR A 1 85 ? -6.098 -3.929 -0.184 1.00 94.75 85 THR A C 1
ATOM 608 O O . THR A 1 85 ? -5.153 -4.705 -0.301 1.00 94.75 85 THR A O 1
ATOM 611 N N . PHE A 1 86 ? -6.847 -3.829 0.912 1.00 94.19 86 PHE A N 1
ATOM 612 C CA . PHE A 1 86 ? -6.883 -4.811 1.994 1.00 94.19 86 PHE A CA 1
ATOM 613 C C . PHE A 1 86 ? -8.264 -5.459 1.963 1.00 94.19 86 PHE A C 1
ATOM 615 O O . PHE A 1 86 ? -9.271 -4.760 2.096 1.00 94.19 86 PHE A O 1
ATOM 622 N N . ASP A 1 87 ? -8.321 -6.772 1.753 1.00 89.81 87 ASP A N 1
ATOM 623 C CA . ASP A 1 87 ? -9.590 -7.474 1.525 1.00 89.81 87 ASP A CA 1
ATOM 624 C C . ASP A 1 87 ? -10.416 -7.602 2.813 1.00 89.81 87 ASP A C 1
ATOM 626 O O . ASP A 1 87 ? -11.638 -7.703 2.774 1.00 89.81 87 ASP A O 1
ATOM 630 N N . THR A 1 88 ? -9.764 -7.545 3.975 1.00 83.75 88 THR A N 1
ATOM 631 C CA . THR A 1 88 ? -10.408 -7.680 5.286 1.00 83.75 88 THR A CA 1
ATOM 632 C C . THR A 1 88 ? -10.123 -6.482 6.188 1.00 83.75 88 THR A C 1
ATOM 634 O O . THR A 1 88 ? -9.107 -5.815 6.047 1.00 83.75 88 THR A O 1
ATOM 637 N N . ALA A 1 89 ? -11.000 -6.220 7.161 1.00 72.19 89 ALA A N 1
ATOM 638 C CA . ALA A 1 89 ? -10.791 -5.183 8.183 1.00 72.19 89 ALA A CA 1
ATOM 639 C C . ALA A 1 89 ? -9.995 -5.687 9.411 1.00 72.19 89 ALA A C 1
ATOM 641 O O . ALA A 1 89 ? -9.959 -5.024 10.445 1.00 72.19 89 ALA A O 1
ATOM 642 N N . GLY A 1 90 ? -9.418 -6.892 9.335 1.00 80.56 90 GLY A N 1
ATOM 643 C CA . GLY A 1 90 ? -8.665 -7.506 10.431 1.00 80.56 90 GLY A CA 1
ATOM 644 C C . GLY A 1 90 ? -7.268 -6.911 10.603 1.00 80.56 90 GLY A C 1
ATOM 645 O O . GLY A 1 90 ? -6.754 -6.259 9.697 1.00 80.56 90 GLY A O 1
ATOM 646 N N . SER A 1 91 ? -6.638 -7.181 11.752 1.00 87.94 91 SER A N 1
ATOM 6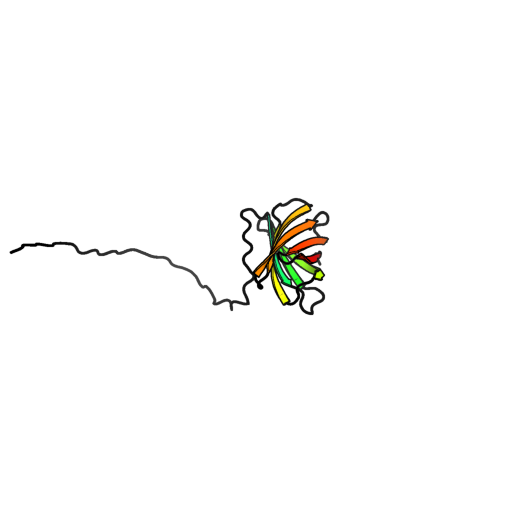47 C 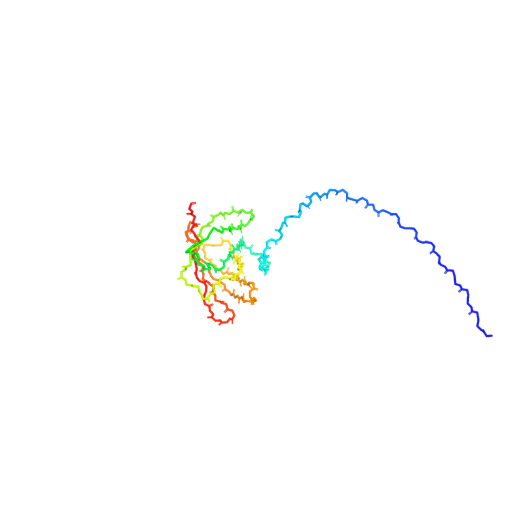CA . SER A 1 91 ? -5.281 -6.713 12.070 1.00 87.94 91 SER A CA 1
ATOM 648 C C . SER A 1 91 ? -4.213 -7.273 11.138 1.00 87.94 91 SER A C 1
ATOM 650 O O . SER A 1 91 ? -3.206 -6.624 10.927 1.00 87.94 91 SER A O 1
ATOM 652 N N . THR A 1 92 ? -4.406 -8.453 10.563 1.00 93.31 92 THR A N 1
ATOM 653 C CA . THR A 1 92 ? -3.540 -8.994 9.512 1.00 93.31 92 THR A CA 1
ATOM 654 C C . THR A 1 92 ? -4.417 -9.563 8.412 1.00 93.31 92 THR A C 1
ATOM 656 O O . THR A 1 92 ? -5.550 -9.982 8.667 1.00 93.31 92 THR A O 1
ATOM 659 N N . GLY A 1 93 ? -3.920 -9.567 7.181 1.00 93.88 93 GLY A N 1
ATOM 660 C CA . GLY A 1 93 ? -4.710 -10.082 6.075 1.00 93.88 93 GLY A CA 1
ATOM 661 C C . GLY A 1 93 ? -4.019 -10.009 4.729 1.00 93.88 93 GLY A C 1
ATOM 662 O O . GLY A 1 93 ? -2.822 -9.730 4.620 1.00 93.88 93 GLY A O 1
ATOM 663 N N . GLY A 1 94 ? -4.813 -10.304 3.706 1.00 94.69 94 GLY A N 1
ATOM 664 C CA . GLY A 1 94 ? -4.420 -10.269 2.307 1.00 94.69 94 GLY A CA 1
ATOM 665 C C . GLY A 1 94 ? -5.045 -9.102 1.554 1.00 94.69 94 GLY A C 1
ATOM 666 O O . GLY A 1 94 ? -5.918 -8.388 2.054 1.00 94.69 94 GLY A O 1
ATOM 667 N N . GLY A 1 95 ? -4.574 -8.917 0.334 1.00 94.62 95 GLY A N 1
ATOM 668 C CA . GLY A 1 95 ? -5.077 -7.912 -0.575 1.00 94.62 95 GLY A CA 1
ATOM 669 C C . GLY A 1 95 ? -4.465 -8.048 -1.955 1.00 94.62 95 GLY A C 1
ATOM 670 O O . GLY A 1 95 ? -3.721 -8.989 -2.241 1.00 94.62 95 GLY A O 1
ATOM 671 N N . THR A 1 96 ? -4.699 -7.042 -2.790 1.00 94.69 96 THR A N 1
ATOM 672 C CA . THR A 1 96 ? -4.107 -6.968 -4.130 1.00 94.69 96 THR A CA 1
ATOM 673 C C . THR A 1 96 ? -3.428 -5.627 -4.357 1.00 94.69 96 THR A C 1
ATOM 675 O O . THR A 1 96 ? -3.955 -4.587 -3.960 1.00 94.69 96 THR A O 1
ATOM 678 N N . MET A 1 97 ? -2.283 -5.650 -5.041 1.00 93.19 97 MET A N 1
ATOM 679 C CA . MET A 1 97 ? -1.602 -4.476 -5.584 1.00 93.19 97 MET A CA 1
ATOM 680 C C . MET A 1 97 ? -1.663 -4.484 -7.111 1.00 93.19 97 MET A C 1
ATOM 682 O O . MET A 1 97 ? -1.532 -5.528 -7.746 1.00 93.19 97 MET A O 1
ATOM 686 N N . THR A 1 98 ? -1.823 -3.315 -7.722 1.00 92.19 98 THR A N 1
ATOM 687 C CA . THR A 1 98 ? -1.695 -3.127 -9.172 1.00 92.19 98 THR A CA 1
ATOM 688 C C . THR A 1 98 ? -0.965 -1.829 -9.456 1.00 92.19 98 THR A C 1
ATOM 690 O O . THR A 1 98 ? -1.253 -0.806 -8.842 1.00 92.19 98 THR A O 1
ATOM 693 N N . CYS A 1 99 ? -0.034 -1.862 -10.399 1.00 90.19 99 CYS A N 1
ATOM 694 C CA . CYS A 1 99 ? 0.779 -0.733 -10.812 1.00 90.19 99 CYS A CA 1
ATOM 695 C C . CYS A 1 99 ? 0.505 -0.350 -12.277 1.00 90.19 99 CYS A C 1
ATOM 697 O O . CYS A 1 99 ? 0.077 -1.162 -13.096 1.00 90.19 99 CYS A O 1
ATOM 699 N N . SER A 1 100 ? 0.760 0.909 -12.634 1.00 89.88 100 SER A N 1
ATOM 700 C CA . SER A 1 100 ? 0.439 1.508 -13.940 1.00 89.88 100 SER A CA 1
ATOM 701 C C . SER A 1 100 ? 1.230 0.927 -15.115 1.00 89.88 100 SER A C 1
ATOM 703 O O . SER A 1 100 ? 0.936 1.215 -16.268 1.00 89.88 100 SER A O 1
ATOM 705 N N . ASN A 1 101 ? 2.248 0.123 -14.830 1.00 85.50 101 ASN A N 1
ATOM 706 C CA . ASN A 1 101 ? 3.031 -0.643 -15.798 1.00 85.50 101 ASN A CA 1
ATOM 707 C C . ASN A 1 101 ? 2.398 -2.009 -16.139 1.00 85.50 101 ASN A C 1
ATOM 709 O O . ASN A 1 101 ? 3.036 -2.825 -16.802 1.00 85.50 101 ASN A O 1
ATOM 713 N N . GLY A 1 102 ? 1.179 -2.273 -15.657 1.00 86.31 102 GLY A N 1
ATOM 714 C CA . GLY A 1 102 ? 0.452 -3.523 -15.875 1.00 86.31 102 GLY A CA 1
ATOM 715 C C . GLY A 1 102 ? 0.846 -4.654 -14.926 1.00 86.31 102 GLY A C 1
ATOM 716 O O . GLY A 1 102 ? 0.342 -5.760 -15.085 1.00 86.31 102 GLY A O 1
ATOM 717 N N . LYS A 1 103 ? 1.732 -4.398 -13.956 1.00 89.62 103 LYS A N 1
ATOM 718 C CA . LYS A 1 103 ? 2.149 -5.384 -12.958 1.00 89.62 103 LYS A CA 1
ATOM 719 C C . LYS A 1 103 ? 1.202 -5.408 -11.778 1.00 89.62 103 LYS A C 1
ATOM 721 O O . LYS A 1 103 ? 0.764 -4.364 -11.298 1.00 89.62 103 LYS A O 1
ATOM 726 N N . SER A 1 104 ? 0.885 -6.602 -11.308 1.00 92.12 104 SER A N 1
ATOM 727 C CA . SER A 1 104 ? -0.079 -6.809 -10.232 1.00 92.12 104 SER A CA 1
ATOM 728 C C . SER A 1 104 ? 0.237 -8.072 -9.465 1.00 92.12 104 SER A C 1
ATOM 730 O O . SER A 1 104 ? 0.849 -8.985 -10.006 1.00 92.12 104 SER A O 1
ATOM 732 N N . GLY A 1 105 ? -0.222 -8.159 -8.229 1.00 92.81 105 GLY A N 1
ATOM 733 C CA . GLY A 1 105 ? -0.099 -9.395 -7.482 1.00 92.81 105 GLY A CA 1
ATOM 734 C C . GLY A 1 105 ? -0.671 -9.300 -6.080 1.00 92.81 105 GLY A C 1
ATOM 735 O O . GLY A 1 105 ? -1.130 -8.227 -5.665 1.00 92.81 105 GLY A O 1
ATOM 736 N N . PRO A 1 106 ? -0.673 -10.430 -5.361 1.00 95.19 106 PRO A N 1
ATOM 737 C CA . PRO A 1 106 ? -1.138 -10.466 -3.992 1.00 95.19 106 PRO A CA 1
ATOM 738 C C . PRO A 1 106 ? -0.235 -9.620 -3.096 1.00 95.19 106 PRO A C 1
ATOM 740 O O . PRO A 1 106 ? 0.984 -9.530 -3.287 1.00 95.19 106 PRO A O 1
ATOM 743 N N . LEU A 1 107 ? -0.849 -9.043 -2.073 1.00 95.38 107 LEU A N 1
ATOM 744 C CA . LEU A 1 107 ? -0.149 -8.464 -0.942 1.00 95.38 107 LEU A CA 1
ATOM 745 C C . LEU A 1 107 ? -0.639 -9.078 0.360 1.00 95.38 107 LEU A C 1
ATOM 747 O O . LEU A 1 107 ? -1.753 -9.591 0.454 1.00 95.38 107 LEU A O 1
ATOM 751 N N . THR A 1 108 ? 0.197 -8.966 1.376 1.00 96.75 108 THR A N 1
ATOM 752 C CA . THR A 1 108 ? -0.150 -9.172 2.776 1.00 96.75 108 THR A CA 1
ATOM 753 C C . THR A 1 108 ? 0.065 -7.876 3.532 1.00 96.75 108 THR A C 1
ATOM 755 O O . THR A 1 108 ? 0.972 -7.108 3.195 1.00 96.75 108 THR A O 1
ATOM 758 N N . TYR A 1 109 ? -0.723 -7.655 4.575 1.00 96.06 109 TYR A N 1
ATOM 759 C CA . TYR A 1 109 ? -0.547 -6.515 5.461 1.00 96.06 109 TYR A CA 1
ATOM 760 C C . TYR A 1 109 ? -0.615 -6.928 6.937 1.00 96.06 109 TYR A C 1
ATOM 762 O O . TYR A 1 109 ? -1.271 -7.908 7.300 1.00 96.06 109 TYR A O 1
ATOM 770 N N . ASP A 1 110 ? 0.061 -6.147 7.774 1.00 96.75 110 ASP A N 1
ATOM 771 C CA . ASP A 1 110 ? 0.021 -6.209 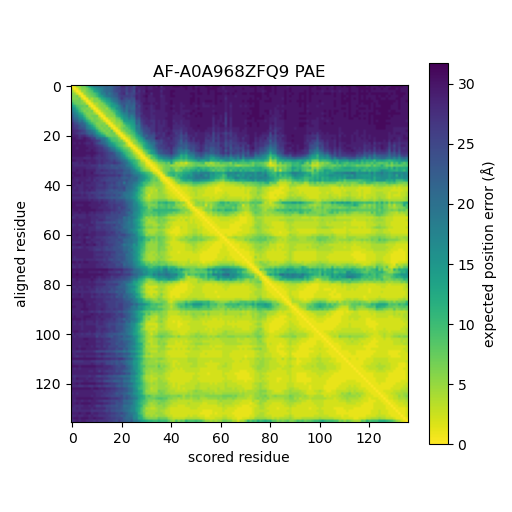9.232 1.00 96.75 110 ASP A CA 1
ATOM 772 C C . ASP A 1 110 ? -0.277 -4.806 9.776 1.00 96.75 110 ASP A C 1
ATOM 774 O O . ASP A 1 110 ? 0.533 -3.891 9.667 1.00 96.75 110 ASP A O 1
ATOM 778 N N . MET A 1 111 ? -1.481 -4.663 10.314 1.00 93.56 111 MET A N 1
ATOM 779 C CA . MET A 1 111 ? -2.092 -3.499 10.954 1.00 93.56 111 MET A CA 1
ATOM 780 C C . MET A 1 111 ? -2.352 -3.781 12.450 1.00 93.56 111 MET A C 1
ATOM 782 O O . MET A 1 111 ? -3.290 -3.246 13.040 1.00 93.56 111 MET A O 1
ATOM 786 N N . THR A 1 112 ? -1.570 -4.661 13.086 1.00 94.25 112 THR A N 1
ATOM 787 C CA . THR A 1 112 ? -1.629 -4.848 14.549 1.00 94.25 112 THR A CA 1
ATOM 788 C C . THR A 1 112 ? -1.308 -3.553 15.297 1.00 94.25 112 THR A C 1
ATOM 790 O O 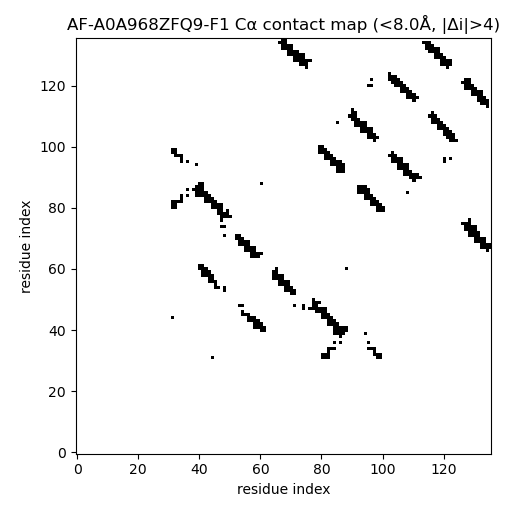. THR A 1 112 ? -1.945 -3.259 16.307 1.00 94.25 112 THR A O 1
ATOM 793 N N . ASP A 1 113 ? -0.391 -2.749 14.753 1.00 95.00 113 ASP A N 1
ATOM 794 C CA . ASP A 1 113 ? -0.215 -1.338 15.087 1.00 95.00 113 ASP A CA 1
ATOM 795 C C . ASP A 1 113 ? -0.825 -0.460 13.971 1.00 95.00 113 ASP A C 1
ATOM 797 O O . ASP A 1 113 ? -0.245 -0.343 12.887 1.00 95.00 113 ASP A O 1
ATOM 801 N N . PRO A 1 114 ? -1.988 0.184 14.192 1.00 90.88 114 PRO A N 1
ATOM 802 C CA . PRO A 1 114 ? -2.641 1.007 13.174 1.00 90.88 114 PRO A CA 1
ATOM 803 C C . PRO A 1 114 ? -1.872 2.291 12.825 1.00 90.88 114 PRO A C 1
ATOM 805 O O . PRO A 1 114 ? -2.211 2.929 11.823 1.00 90.88 114 PRO A O 1
ATOM 808 N N . ALA A 1 115 ? -0.864 2.674 13.618 1.00 94.19 115 ALA A N 1
ATOM 809 C CA . ALA A 1 115 ? 0.050 3.772 13.315 1.00 94.19 115 ALA A CA 1
ATOM 810 C C . ALA A 1 115 ? 1.298 3.308 12.538 1.00 94.19 115 ALA A C 1
ATOM 812 O O . ALA A 1 115 ? 2.062 4.155 12.073 1.00 94.19 115 ALA A O 1
ATOM 813 N N . ASN A 1 116 ? 1.515 1.995 12.380 1.00 96.06 116 ASN A N 1
ATOM 814 C CA . ASN A 1 116 ? 2.689 1.412 11.727 1.00 96.06 116 ASN A CA 1
ATOM 815 C C . ASN A 1 116 ? 2.320 0.149 10.926 1.00 96.06 116 ASN A C 1
ATOM 817 O O . ASN A 1 116 ? 2.594 -0.983 11.325 1.00 96.06 116 ASN A O 1
ATOM 821 N N . ILE A 1 117 ? 1.679 0.350 9.777 1.00 96.00 117 ILE A N 1
ATOM 822 C CA . ILE A 1 117 ? 1.126 -0.739 8.969 1.00 96.00 117 ILE A CA 1
ATOM 823 C C . ILE A 1 117 ? 2.195 -1.258 8.017 1.00 96.00 117 ILE A C 1
ATOM 825 O O . ILE A 1 117 ? 2.645 -0.528 7.134 1.00 96.00 117 ILE A O 1
ATOM 829 N N . LYS A 1 118 ? 2.571 -2.527 8.141 1.00 96.94 118 LYS A N 1
ATOM 830 C CA . LYS A 1 118 ? 3.523 -3.164 7.223 1.00 96.94 118 LYS A CA 1
ATOM 831 C C . LYS A 1 118 ? 2.774 -3.771 6.052 1.00 96.94 118 LYS A C 1
ATOM 833 O O . LYS A 1 118 ? 1.786 -4.470 6.251 1.00 96.94 118 LYS A O 1
ATOM 838 N N . VAL A 1 119 ? 3.261 -3.546 4.840 1.00 95.50 119 VAL A N 1
ATOM 839 C CA . VAL A 1 119 ? 2.687 -4.097 3.613 1.00 95.50 119 VAL A CA 1
ATOM 840 C C . VAL A 1 119 ? 3.788 -4.774 2.814 1.00 95.50 119 VAL A C 1
ATOM 842 O O . VAL A 1 119 ? 4.860 -4.206 2.613 1.00 95.50 119 VAL A O 1
ATOM 845 N N . ALA A 1 120 ? 3.516 -5.984 2.340 1.00 95.50 120 ALA A N 1
ATOM 846 C CA . ALA A 1 120 ? 4.414 -6.743 1.483 1.00 95.50 120 ALA A CA 1
ATOM 847 C C . ALA A 1 120 ? 3.633 -7.304 0.298 1.00 95.50 120 ALA A C 1
ATOM 849 O O . ALA A 1 120 ? 2.682 -8.056 0.485 1.00 95.50 120 ALA A O 1
ATOM 850 N N . ALA A 1 121 ? 4.026 -6.940 -0.917 1.00 93.69 121 ALA A N 1
ATOM 851 C CA . ALA A 1 121 ? 3.419 -7.414 -2.154 1.00 93.69 121 ALA A CA 1
ATOM 852 C C . ALA A 1 121 ? 4.427 -8.209 -2.983 1.00 93.69 121 ALA A C 1
ATOM 854 O O . ALA A 1 121 ? 5.603 -7.850 -3.041 1.00 93.69 121 ALA A O 1
ATOM 855 N N . THR A 1 122 ? 3.956 -9.256 -3.661 1.00 93.62 122 THR A N 1
ATOM 856 C CA . THR A 1 122 ? 4.721 -9.965 -4.698 1.00 93.62 122 THR A CA 1
ATOM 857 C C . THR A 1 122 ? 3.991 -9.804 -6.020 1.00 93.62 122 THR A C 1
ATOM 859 O O . THR A 1 122 ? 2.857 -10.253 -6.151 1.00 93.62 122 THR A O 1
ATOM 862 N N . LEU A 1 123 ? 4.617 -9.138 -6.986 1.00 90.75 123 LEU A N 1
ATOM 863 C CA . LEU A 1 123 ? 4.032 -8.896 -8.304 1.00 90.75 123 LEU A CA 1
ATOM 864 C C . LEU A 1 123 ? 4.173 -10.133 -9.208 1.00 90.75 123 LEU A C 1
ATOM 866 O O . LEU A 1 123 ? 4.993 -11.014 -8.959 1.00 90.75 123 LEU A O 1
ATOM 870 N N . ASP A 1 124 ? 3.393 -10.179 -10.286 1.00 91.81 124 ASP A N 1
ATOM 871 C CA . ASP A 1 124 ? 3.329 -11.247 -11.296 1.00 91.81 124 ASP A CA 1
ATOM 872 C C . ASP A 1 124 ? 4.675 -11.588 -11.953 1.00 91.81 124 ASP A C 1
ATOM 874 O O . ASP A 1 124 ? 4.858 -12.689 -12.463 1.00 91.81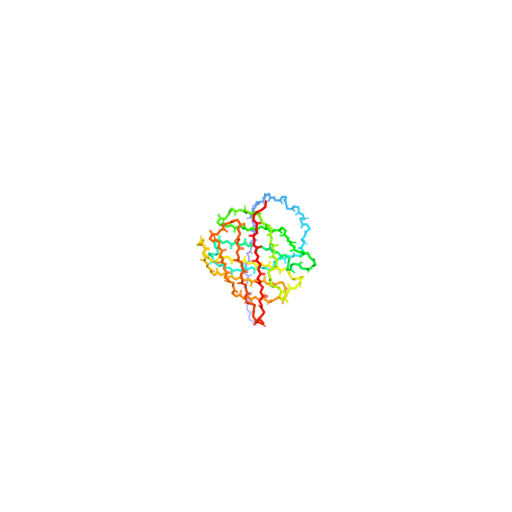 124 ASP A O 1
ATOM 878 N N . ASP A 1 125 ? 5.636 -10.669 -11.923 1.00 87.62 125 ASP A N 1
ATOM 879 C CA . ASP A 1 125 ? 7.004 -10.896 -12.400 1.00 87.62 125 ASP A CA 1
ATOM 880 C C . ASP A 1 125 ? 7.985 -11.359 -11.309 1.00 87.62 125 ASP A C 1
ATOM 882 O O . ASP A 1 125 ? 9.200 -11.357 -11.516 1.00 87.62 125 ASP A O 1
ATOM 886 N N . GLY A 1 126 ? 7.465 -11.765 -10.149 1.00 85.31 126 GLY A N 1
ATOM 887 C CA . GLY A 1 126 ? 8.225 -12.337 -9.039 1.00 85.31 126 GLY A CA 1
ATOM 888 C C . GLY A 1 126 ? 8.919 -11.310 -8.147 1.00 85.31 126 GLY A C 1
ATOM 889 O O . GLY A 1 126 ? 9.632 -11.686 -7.217 1.00 85.31 126 GLY A O 1
ATOM 890 N N . ARG A 1 127 ? 8.740 -10.012 -8.403 1.00 85.81 127 ARG A N 1
ATOM 891 C CA . ARG A 1 127 ? 9.385 -8.958 -7.618 1.00 85.81 127 ARG A CA 1
ATOM 892 C C . ARG A 1 127 ? 8.591 -8.578 -6.375 1.00 85.81 127 ARG A C 1
ATOM 894 O O . ARG A 1 127 ? 7.364 -8.543 -6.393 1.00 85.81 127 ARG A O 1
ATOM 901 N N . ALA A 1 128 ? 9.318 -8.201 -5.324 1.00 89.75 128 ALA A N 1
ATOM 902 C CA . ALA A 1 128 ? 8.745 -7.728 -4.072 1.00 89.75 128 ALA A CA 1
ATOM 903 C C . ALA A 1 128 ? 8.581 -6.195 -4.035 1.00 89.75 128 ALA A C 1
ATOM 905 O O . ALA A 1 128 ? 9.437 -5.440 -4.517 1.00 89.75 128 ALA A O 1
ATOM 906 N N . MET A 1 129 ? 7.490 -5.747 -3.414 1.00 90.31 129 MET A N 1
ATOM 907 C CA . MET A 1 129 ? 7.251 -4.365 -3.008 1.00 90.31 129 MET A CA 1
ATOM 908 C C . MET A 1 129 ? 6.800 -4.337 -1.552 1.00 90.31 129 MET A C 1
ATOM 910 O O . MET A 1 129 ? 5.647 -4.627 -1.239 1.00 90.31 129 MET A O 1
ATOM 914 N N . ASN A 1 130 ? 7.725 -3.954 -0.680 1.00 93.06 130 ASN A N 1
ATOM 915 C CA . ASN A 1 130 ? 7.527 -3.880 0.755 1.00 93.06 130 ASN A CA 1
ATOM 916 C C . ASN A 1 130 ? 7.654 -2.430 1.208 1.00 93.06 130 ASN A C 1
ATOM 918 O O . ASN A 1 130 ? 8.602 -1.732 0.827 1.00 93.06 130 ASN A O 1
ATOM 922 N N . PHE A 1 131 ? 6.702 -1.984 2.011 1.00 94.00 131 PHE A N 1
ATOM 923 C CA . PHE A 1 131 ? 6.683 -0.644 2.571 1.00 94.00 131 PHE A CA 1
ATOM 924 C C . PHE A 1 131 ? 5.897 -0.616 3.875 1.00 94.00 131 PHE A C 1
ATOM 926 O O . PHE A 1 131 ? 5.030 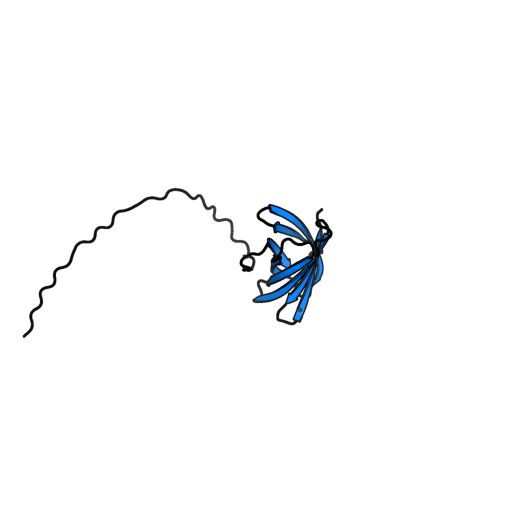-1.453 4.129 1.00 94.00 131 PHE A O 1
ATOM 933 N N . THR A 1 132 ? 6.168 0.411 4.667 1.00 95.94 132 THR A N 1
ATOM 934 C CA . THR A 1 132 ? 5.491 0.673 5.929 1.00 95.94 132 THR A CA 1
ATOM 935 C C . THR A 1 132 ? 4.714 1.982 5.830 1.00 95.94 132 THR A C 1
ATOM 937 O O . THR A 1 132 ? 5.281 3.010 5.463 1.00 95.94 132 THR A O 1
ATOM 940 N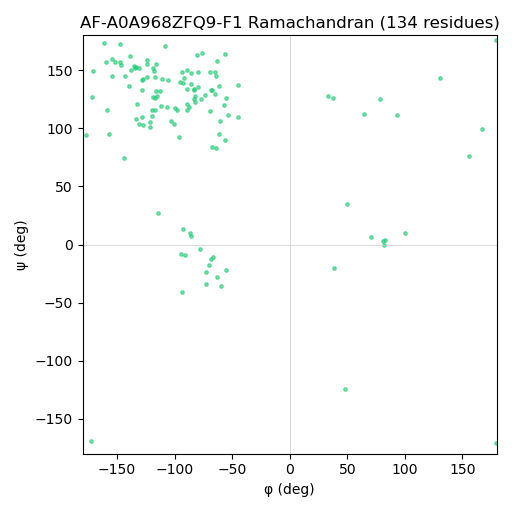 N . LEU A 1 133 ? 3.427 1.967 6.171 1.00 96.00 133 LEU A N 1
ATOM 941 C CA . LEU A 1 133 ? 2.604 3.164 6.339 1.00 96.00 133 LEU A CA 1
ATOM 942 C C . LEU A 1 133 ? 2.706 3.638 7.786 1.00 96.00 133 LEU A C 1
ATOM 944 O O . LEU A 1 133 ? 2.352 2.897 8.703 1.00 96.00 133 LEU A O 1
ATOM 948 N N . ARG A 1 134 ? 3.174 4.867 7.995 1.00 97.06 134 ARG A N 1
ATOM 949 C CA . ARG A 1 134 ? 3.303 5.476 9.322 1.00 97.06 134 ARG A CA 1
ATOM 950 C C . ARG A 1 134 ? 2.341 6.636 9.477 1.00 97.06 134 ARG A C 1
ATOM 952 O O . ARG A 1 134 ? 2.238 7.461 8.575 1.00 97.06 134 ARG A O 1
ATOM 959 N N . GLN A 1 135 ? 1.617 6.677 10.585 1.00 94.69 135 GLN A N 1
ATOM 960 C CA . GLN A 1 135 ? 0.825 7.849 10.939 1.00 94.69 135 GLN A CA 1
ATOM 961 C C . GLN A 1 135 ? 1.762 8.869 11.601 1.00 94.69 135 GLN A C 1
ATOM 963 O O . GLN A 1 135 ? 2.432 8.525 12.574 1.00 94.69 135 GLN A O 1
ATOM 968 N N . GLU A 1 136 ? 1.835 10.083 11.053 1.00 87.75 136 GLU A N 1
ATOM 969 C CA . GLU A 1 136 ? 2.679 11.191 11.536 1.00 87.75 136 GLU A CA 1
ATOM 970 C C . GLU A 1 136 ? 1.839 12.418 11.895 1.00 87.75 136 GLU A C 1
ATOM 972 O O . GLU A 1 136 ? 0.777 12.612 11.254 1.00 87.75 136 GLU A O 1
#

Foldseek 3Di:
DDDDDDDDDDDDDDDDDDDDDPPDPPPDDPDADDDDDPQFQKKKKDFQQAVHQWDWIWIAGPNDIDIWIKGWPDGPDHGWIKMKTFNDPDQKGKIKMATPVGKIFIKIWGVVPVQWIWIWTQTPVRDITIIITHHD

Nearest PDB structures (foldseek):
  9hag-assembly1_A  TM=3.797E-01  e=1.121E-01  synthetic construct
  7snt-assembly1_A  TM=4.602E-01  e=4.868E-01  Oplophorus gracilirostris
  7snt-assembly2_B  TM=4.292E-01  e=6.939E-01  Oplophorus gracilirostris
  7mjb-assembly1_A  TM=4.479E-01  e=1.560E+00  Oplophorus gracilirostris
  7vsx-assembly1_A  TM=4.428E-01  e=1.274E+00  Oplophorus gracilirostris